Protein AF-A0A7X4BNS2-F1 (afdb_monomer)

Mean predicted aligned error: 9.57 Å

Foldseek 3Di:
DDDDDPLQDDDLVVVCVVPVVLSVCVPPPVVDDPDDDCPCCCVPVVDDDDADPVRVVVVVVVVCVVVVNDDPDPDPCVSVVVSVVSSVCPDPCVVCVVPPVVPD

Solvent-accessible surface area (backbone atoms only — not comparable to full-atom values): 6746 Å² total; per-residue (Å²): 135,83,79,86,56,78,76,78,68,74,57,57,69,60,46,34,71,78,34,47,82,83,31,40,55,50,64,76,51,65,71,55,86,88,76,80,86,56,64,64,48,35,72,78,65,68,54,72,93,82,69,54,68,71,56,51,51,53,53,51,50,54,57,32,54,80,62,71,65,71,69,97,70,79,70,59,72,61,56,61,54,49,51,52,49,48,47,50,63,73,33,70,63,69,71,46,69,78,67,65,78,78,73,124

pLDDT: mean 82.2, std 16.42, range [36.5, 98.38]

Sequence (104 aa):
MSHSTIADRIPTDLLFEIAPKTAEWCRENFQYNNIFDNAAATADLNFRYTIPFVEGVRRIVAWLDARERIHDKDEPEIYDKIIEKWRYLSTKEAFFEETDTART

Radius of gyration: 21.86 Å; Cα contacts (8 Å, |Δi|>4): 36; chains: 1; bounding box: 58×33×58 Å

Secondary structure (DSSP, 8-state):
-PPPPGGG---HHHHHHH-TTTSHHIIIIISS--PPP-HHHHHHH-----S-HHHHHHHHHHHHHTTT---TT-S-THHHHHHHHHHHHTSHHHHHTTTSTT--

Structure (mmCIF, N/CA/C/O backbone):
data_AF-A0A7X4BNS2-F1
#
_entry.id   AF-A0A7X4BNS2-F1
#
loop_
_atom_site.group_PDB
_atom_site.id
_atom_site.type_symbol
_atom_site.label_atom_id
_atom_site.label_alt_id
_atom_site.label_comp_id
_atom_site.label_asym_id
_atom_site.label_entity_id
_atom_site.label_seq_id
_atom_site.pdbx_PDB_ins_code
_atom_site.Cartn_x
_atom_site.Cartn_y
_atom_site.Cartn_z
_atom_site.occupancy
_atom_site.B_iso_or_equiv
_atom_site.auth_seq_id
_atom_site.auth_comp_id
_atom_site.auth_asym_id
_atom_site.auth_atom_id
_atom_site.pdbx_PDB_model_num
ATOM 1 N N . MET A 1 1 ? 12.639 -22.018 -6.547 1.00 36.50 1 MET A N 1
ATOM 2 C CA . MET A 1 1 ? 12.145 -20.651 -6.282 1.00 36.50 1 MET A CA 1
ATOM 3 C C . MET A 1 1 ? 13.367 -19.764 -6.136 1.00 36.50 1 MET A C 1
ATO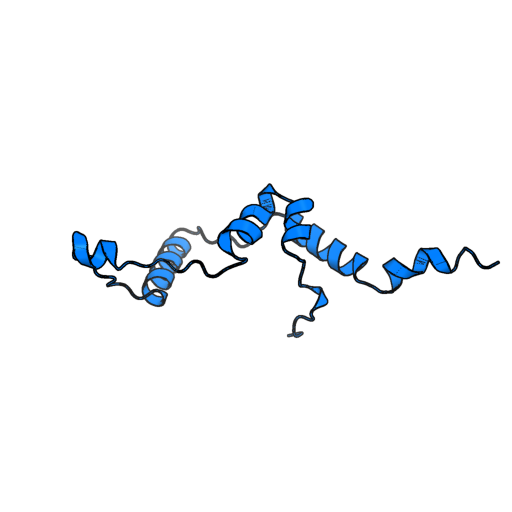M 5 O O . MET A 1 1 ? 14.084 -19.906 -5.156 1.00 36.50 1 MET A O 1
ATOM 9 N N . SER A 1 2 ? 13.693 -18.987 -7.171 1.00 43.12 2 SER A N 1
ATOM 10 C CA . SER A 1 2 ? 14.879 -18.123 -7.180 1.00 43.12 2 SER A CA 1
ATOM 11 C C . SER A 1 2 ? 14.652 -16.952 -6.224 1.00 43.12 2 SER A C 1
ATOM 13 O O . SER A 1 2 ? 13.617 -16.295 -6.305 1.00 43.12 2 SER A O 1
ATOM 15 N N . HIS A 1 3 ? 15.570 -16.726 -5.287 1.00 45.78 3 HIS A N 1
ATOM 16 C CA . HIS A 1 3 ? 15.547 -15.549 -4.424 1.00 45.78 3 HIS A CA 1
ATOM 17 C C . HIS A 1 3 ? 15.792 -14.296 -5.279 1.00 45.78 3 HIS A C 1
ATOM 19 O O . HIS A 1 3 ? 16.805 -14.210 -5.967 1.00 45.78 3 HIS A O 1
ATOM 25 N N . SER A 1 4 ? 14.839 -13.360 -5.249 1.00 45.19 4 SER A N 1
ATOM 26 C CA . SER A 1 4 ? 14.896 -12.069 -5.944 1.00 45.19 4 SER A CA 1
ATOM 27 C C . SER A 1 4 ? 16.157 -11.303 -5.527 1.00 45.19 4 SER A C 1
ATOM 29 O O . SER A 1 4 ? 16.370 -10.999 -4.350 1.00 45.19 4 SER A O 1
ATOM 31 N N . THR A 1 5 ? 17.031 -11.060 -6.499 1.00 52.38 5 THR A N 1
ATOM 32 C CA . THR A 1 5 ? 18.253 -10.267 -6.383 1.00 52.38 5 THR A CA 1
ATOM 33 C C . THR A 1 5 ? 17.906 -8.778 -6.430 1.00 52.38 5 THR A C 1
ATOM 35 O O . THR A 1 5 ? 16.908 -8.368 -7.013 1.00 52.38 5 THR A O 1
ATOM 38 N N . ILE A 1 6 ? 18.775 -7.946 -5.851 1.00 55.22 6 ILE A N 1
ATOM 39 C CA . ILE A 1 6 ? 18.705 -6.469 -5.793 1.00 55.22 6 ILE A CA 1
ATOM 40 C C . ILE A 1 6 ? 18.341 -5.803 -7.143 1.00 55.22 6 ILE A C 1
ATOM 42 O O . ILE A 1 6 ? 17.813 -4.695 -7.146 1.00 55.22 6 ILE A O 1
ATOM 46 N N . ALA A 1 7 ? 18.558 -6.496 -8.266 1.00 59.12 7 ALA A N 1
ATOM 47 C CA . ALA A 1 7 ? 18.214 -6.081 -9.621 1.00 59.12 7 ALA A CA 1
ATOM 48 C C . ALA A 1 7 ? 16.721 -5.774 -9.854 1.00 59.12 7 ALA A C 1
ATOM 50 O O . ALA A 1 7 ? 16.428 -5.025 -10.770 1.00 59.12 7 ALA A O 1
ATOM 51 N N . ASP A 1 8 ? 15.781 -6.271 -9.043 1.00 69.44 8 ASP A N 1
ATOM 52 C CA . ASP A 1 8 ? 14.348 -5.956 -9.215 1.00 69.44 8 ASP A CA 1
ATOM 53 C C . ASP A 1 8 ? 13.892 -4.694 -8.450 1.00 69.44 8 ASP A C 1
ATOM 55 O O . ASP A 1 8 ? 12.729 -4.298 -8.528 1.00 69.44 8 ASP A O 1
ATOM 59 N N . ARG A 1 9 ? 14.783 -4.045 -7.684 1.00 83.12 9 ARG A N 1
ATOM 60 C CA . ARG A 1 9 ? 14.450 -2.830 -6.922 1.00 83.12 9 ARG A CA 1
ATOM 61 C C . ARG A 1 9 ? 14.657 -1.586 -7.780 1.00 83.12 9 ARG A C 1
ATOM 63 O O . ARG A 1 9 ? 15.785 -1.135 -7.956 1.00 83.12 9 ARG A O 1
ATOM 70 N N . ILE A 1 10 ? 13.558 -1.013 -8.254 1.00 88.44 10 ILE A N 1
ATOM 71 C CA . ILE A 1 10 ? 13.543 0.258 -8.985 1.00 88.44 10 ILE A CA 1
ATOM 72 C C . ILE A 1 10 ? 13.383 1.403 -7.971 1.0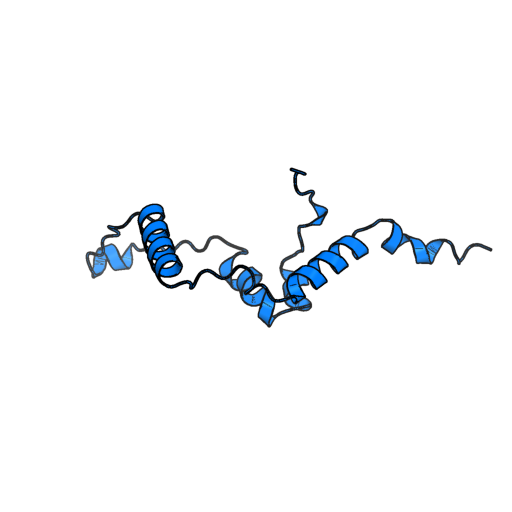0 88.44 10 ILE A C 1
ATOM 74 O O . ILE A 1 10 ? 12.453 1.348 -7.162 1.00 88.44 10 ILE A O 1
ATOM 78 N N . PRO A 1 11 ? 14.249 2.435 -7.973 1.00 90.25 11 PRO A N 1
ATOM 79 C CA . PRO A 1 11 ? 14.066 3.603 -7.114 1.00 90.25 11 PRO A CA 1
ATOM 80 C C . PRO A 1 11 ? 12.716 4.287 -7.358 1.00 90.25 11 PRO A C 1
ATOM 82 O O . PRO A 1 11 ? 12.353 4.545 -8.506 1.00 90.25 11 PRO A O 1
ATOM 85 N N . THR A 1 12 ? 11.992 4.620 -6.285 1.00 90.25 12 THR A N 1
ATOM 86 C CA . THR A 1 12 ? 10.657 5.236 -6.376 1.00 90.25 12 THR A CA 1
ATOM 87 C C . THR A 1 12 ? 10.666 6.547 -7.159 1.00 90.25 12 THR A C 1
ATOM 89 O O . THR A 1 12 ? 9.767 6.763 -7.966 1.00 90.25 12 THR A O 1
ATOM 92 N N . ASP A 1 13 ? 11.689 7.387 -6.984 1.00 91.38 13 ASP A N 1
ATOM 93 C CA . ASP A 1 13 ? 11.797 8.662 -7.706 1.00 91.38 13 ASP A CA 1
ATOM 94 C C . ASP A 1 13 ? 11.906 8.449 -9.222 1.00 91.38 13 ASP A C 1
ATOM 96 O O . ASP A 1 13 ? 11.187 9.085 -9.990 1.00 91.38 13 ASP A O 1
ATOM 100 N N . LEU A 1 14 ? 12.731 7.486 -9.648 1.00 89.94 14 LEU A N 1
ATOM 101 C CA . LEU A 1 14 ? 12.857 7.109 -11.057 1.00 89.94 14 LEU A CA 1
ATOM 102 C C . LEU A 1 14 ? 11.541 6.537 -11.593 1.00 89.94 14 LEU A C 1
ATOM 104 O O . LEU A 1 14 ? 11.101 6.899 -12.681 1.00 89.94 14 LEU A O 1
ATOM 108 N N . LEU A 1 15 ? 10.897 5.653 -10.825 1.00 89.81 15 LEU A N 1
ATOM 109 C CA . LEU A 1 15 ? 9.616 5.063 -11.203 1.00 89.81 15 LEU A CA 1
ATOM 110 C C . LEU A 1 15 ? 8.527 6.142 -11.371 1.00 89.81 15 LEU A C 1
ATOM 112 O O . LEU A 1 15 ? 7.706 6.061 -12.286 1.00 89.81 15 LEU A O 1
ATOM 116 N N . PHE A 1 16 ? 8.542 7.170 -10.521 1.00 91.62 16 PHE A N 1
ATOM 117 C CA . PHE A 1 16 ? 7.609 8.290 -10.584 1.00 91.62 16 PHE A CA 1
ATOM 118 C C . PHE A 1 16 ? 7.895 9.241 -11.754 1.00 91.62 16 PHE A C 1
ATOM 120 O O . PHE A 1 16 ? 6.956 9.777 -12.337 1.00 91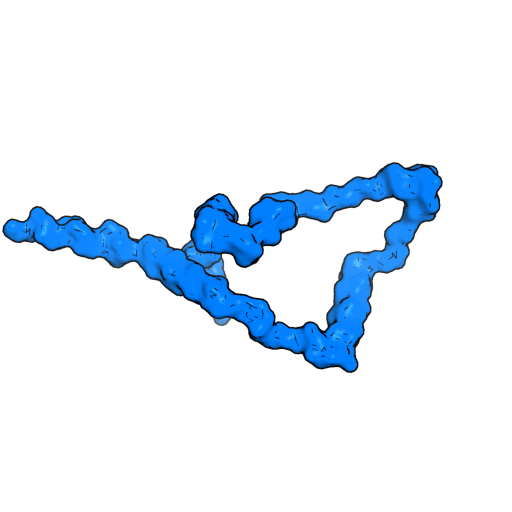.62 16 PHE A O 1
ATOM 127 N N . GLU A 1 17 ? 9.159 9.417 -12.142 1.00 92.19 17 GLU A N 1
ATOM 128 C CA . GLU A 1 17 ? 9.528 10.194 -13.330 1.00 92.19 17 GLU A CA 1
ATOM 129 C C . GLU A 1 17 ? 8.993 9.552 -14.620 1.00 92.19 17 GLU A C 1
ATOM 131 O O . GLU A 1 17 ? 8.409 10.235 -15.462 1.00 92.19 17 GLU A O 1
ATOM 136 N N . ILE A 1 18 ? 9.132 8.229 -14.761 1.00 89.81 18 ILE A N 1
ATOM 137 C CA . ILE A 1 18 ? 8.760 7.517 -15.996 1.00 89.81 18 ILE A CA 1
ATOM 138 C C . ILE A 1 18 ? 7.266 7.182 -16.090 1.00 89.81 18 ILE A C 1
ATOM 140 O O . ILE A 1 18 ? 6.734 7.037 -17.191 1.00 89.81 18 ILE A O 1
ATOM 144 N N . ALA A 1 19 ? 6.582 7.018 -14.954 1.00 89.19 19 ALA A N 1
ATOM 145 C CA . ALA A 1 19 ? 5.194 6.562 -14.913 1.00 89.19 19 ALA A CA 1
ATOM 146 C C . ALA A 1 19 ? 4.406 7.204 -13.754 1.00 89.19 19 ALA A C 1
ATOM 148 O O . ALA A 1 19 ? 3.876 6.487 -12.903 1.00 89.19 19 ALA A O 1
ATOM 149 N N . PRO A 1 20 ? 4.255 8.542 -13.715 1.00 90.00 20 PRO A N 1
ATOM 150 C CA . PRO A 1 20 ? 3.782 9.269 -12.532 1.00 90.00 20 PRO A CA 1
ATOM 151 C C . PRO A 1 20 ? 2.395 8.836 -12.057 1.00 90.00 20 PRO A C 1
ATOM 153 O O . PRO A 1 20 ? 2.163 8.717 -10.856 1.00 90.00 20 PRO A O 1
ATOM 156 N N . LYS A 1 21 ? 1.462 8.561 -12.981 1.00 89.12 21 LYS A N 1
ATOM 157 C CA . LYS A 1 21 ? 0.111 8.137 -12.592 1.00 89.12 21 LYS A CA 1
ATOM 158 C C . LYS A 1 21 ? 0.073 6.696 -12.090 1.00 89.12 21 LYS A C 1
ATOM 160 O O . LYS A 1 21 ? -0.633 6.397 -11.135 1.00 89.12 21 LYS A O 1
ATOM 165 N N . THR A 1 22 ? 0.828 5.816 -12.734 1.00 86.50 22 THR A N 1
ATOM 166 C CA . THR A 1 22 ? 0.892 4.397 -12.381 1.00 86.50 22 THR A CA 1
ATOM 167 C C . THR A 1 22 ? 1.638 4.193 -11.058 1.00 86.50 22 THR A C 1
ATOM 169 O O . THR A 1 22 ? 1.214 3.412 -10.216 1.00 86.50 22 THR A O 1
ATOM 172 N N . ALA A 1 23 ? 2.718 4.945 -10.845 1.00 88.38 23 ALA A N 1
ATOM 173 C CA . ALA A 1 23 ? 3.597 4.856 -9.683 1.00 88.38 23 ALA A CA 1
ATOM 174 C C . ALA A 1 23 ? 3.167 5.732 -8.496 1.00 88.38 23 ALA A C 1
ATOM 176 O O . ALA A 1 23 ? 3.858 5.761 -7.477 1.00 88.38 23 ALA A O 1
ATOM 177 N N . GLU A 1 24 ? 2.049 6.456 -8.612 1.00 90.19 24 GLU A N 1
ATOM 178 C CA . GLU A 1 24 ? 1.576 7.424 -7.615 1.00 90.19 24 GLU A CA 1
ATOM 179 C C . GLU A 1 24 ? 1.577 6.829 -6.203 1.00 90.19 24 GLU A C 1
ATOM 181 O O . GLU A 1 24 ? 2.103 7.423 -5.267 1.00 90.19 24 GLU A O 1
ATOM 186 N N . TRP A 1 25 ? 1.073 5.606 -6.044 1.00 88.12 25 TRP A N 1
ATOM 187 C CA . TRP A 1 25 ? 0.998 4.971 -4.729 1.00 88.12 25 TRP A CA 1
ATOM 188 C C . TRP A 1 25 ? 2.358 4.553 -4.172 1.00 88.12 25 TRP A C 1
ATOM 190 O O . TRP A 1 25 ? 2.549 4.604 -2.957 1.00 88.12 25 TRP A O 1
ATOM 200 N N . CYS A 1 26 ? 3.321 4.200 -5.027 1.00 88.56 26 CYS A N 1
ATOM 201 C CA . CYS A 1 26 ? 4.685 3.923 -4.583 1.00 88.56 26 CYS A CA 1
ATOM 202 C C . CYS A 1 26 ? 5.296 5.149 -3.899 1.00 88.56 26 CYS A C 1
ATOM 204 O O . CYS A 1 26 ? 5.933 4.998 -2.858 1.00 88.56 26 CYS A O 1
ATOM 206 N N . ARG A 1 27 ? 5.042 6.349 -4.439 1.00 88.75 27 ARG A N 1
ATOM 207 C CA . ARG A 1 27 ? 5.528 7.614 -3.877 1.00 88.75 27 ARG A CA 1
ATOM 208 C C . ARG A 1 27 ? 4.719 8.073 -2.665 1.00 88.75 27 ARG A C 1
ATOM 210 O O . ARG A 1 27 ? 5.294 8.393 -1.632 1.00 88.75 27 ARG A O 1
ATOM 217 N N . GLU A 1 28 ? 3.393 8.089 -2.780 1.00 88.31 28 GLU A N 1
ATOM 218 C CA . GLU A 1 28 ? 2.525 8.697 -1.763 1.00 88.31 28 GLU A CA 1
ATOM 219 C C . GLU A 1 28 ? 2.239 7.780 -0.567 1.00 88.31 28 GLU A C 1
ATOM 221 O O . GLU A 1 28 ? 1.955 8.270 0.520 1.00 88.31 28 GLU A O 1
ATOM 226 N N . ASN A 1 29 ? 2.263 6.455 -0.752 1.00 86.56 29 ASN A N 1
ATOM 227 C CA . ASN A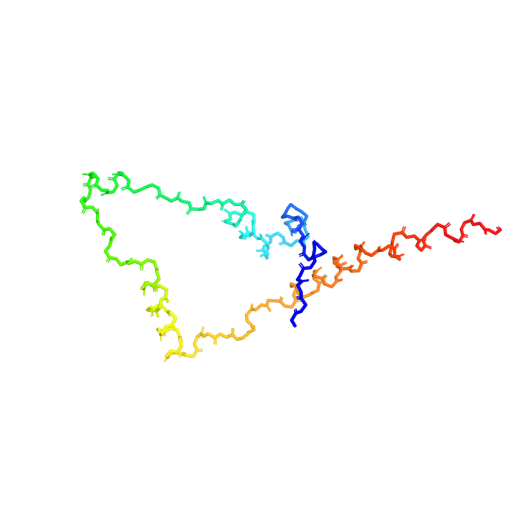 1 29 ? 1.753 5.515 0.253 1.00 86.56 29 ASN A CA 1
ATOM 228 C C . ASN A 1 29 ? 2.741 4.424 0.669 1.00 86.56 29 ASN A C 1
ATOM 230 O O . ASN A 1 29 ? 2.698 3.987 1.814 1.00 86.56 29 ASN A O 1
ATOM 234 N N . PHE A 1 30 ? 3.595 3.939 -0.233 1.00 85.75 30 PHE A N 1
ATOM 235 C CA . PHE A 1 30 ? 4.423 2.757 0.055 1.00 85.75 30 PHE A CA 1
ATOM 236 C C . PHE A 1 30 ? 5.876 3.077 0.409 1.00 85.75 30 PHE A C 1
ATOM 238 O O . PHE A 1 30 ? 6.572 2.216 0.943 1.00 85.75 30 PHE A O 1
ATOM 245 N N . GLN A 1 31 ? 6.336 4.303 0.153 1.00 82.00 31 GLN A N 1
ATOM 246 C CA . GLN A 1 31 ? 7.690 4.741 0.502 1.00 82.00 31 GLN A CA 1
ATOM 247 C C . GLN A 1 31 ? 7.907 4.868 2.020 1.00 82.00 31 GLN A C 1
ATOM 249 O O . GLN A 1 31 ? 9.041 4.768 2.491 1.00 82.00 31 GLN A O 1
ATOM 254 N N . TYR A 1 32 ? 6.833 5.060 2.790 1.00 84.75 32 TYR A N 1
ATOM 255 C CA . TYR A 1 32 ? 6.877 5.253 4.236 1.00 84.75 32 TYR A CA 1
ATOM 256 C C . TYR A 1 32 ? 5.786 4.455 4.950 1.00 84.75 32 TYR A C 1
ATOM 258 O O . TYR A 1 32 ? 4.869 3.908 4.343 1.00 84.75 32 TYR A O 1
ATOM 266 N N . ASN A 1 33 ? 5.885 4.400 6.277 1.00 83.62 33 ASN A N 1
ATOM 267 C CA . ASN A 1 33 ? 4.888 3.732 7.099 1.00 83.62 33 ASN A CA 1
ATOM 268 C C . ASN A 1 33 ? 3.639 4.612 7.240 1.00 83.62 33 ASN A C 1
ATOM 270 O O . ASN A 1 33 ? 3.673 5.638 7.916 1.00 83.62 33 ASN A O 1
ATOM 274 N N . ASN A 1 34 ? 2.522 4.159 6.677 1.00 83.31 34 ASN A N 1
ATOM 275 C CA . ASN A 1 34 ? 1.204 4.773 6.852 1.00 83.31 34 ASN A CA 1
ATOM 276 C C . ASN A 1 34 ? 0.580 4.405 8.212 1.00 83.31 34 ASN A C 1
ATOM 278 O O . ASN A 1 34 ? -0.400 3.661 8.287 1.00 83.31 34 ASN A O 1
ATOM 282 N N . ILE A 1 35 ? 1.176 4.887 9.306 1.00 88.88 35 ILE A N 1
ATOM 283 C CA . ILE A 1 35 ? 0.662 4.684 10.668 1.00 88.88 35 ILE A CA 1
ATOM 284 C C . ILE A 1 35 ? -0.202 5.881 11.060 1.00 88.88 35 ILE A C 1
ATOM 286 O O . ILE A 1 35 ? 0.264 7.018 11.063 1.00 88.88 35 ILE A O 1
ATOM 290 N N . PHE A 1 36 ? -1.449 5.609 11.439 1.00 88.94 36 PHE A N 1
ATOM 291 C CA . PHE A 1 36 ? -2.393 6.619 11.908 1.00 88.94 36 PHE A CA 1
ATOM 292 C C . PHE A 1 36 ? -2.528 6.555 13.429 1.00 88.94 36 PHE A C 1
ATOM 294 O O . PHE A 1 36 ? -2.873 5.508 13.984 1.00 88.94 36 PHE A O 1
ATOM 301 N N . ASP A 1 37 ? -2.274 7.681 14.094 1.00 93.06 37 ASP A N 1
ATOM 302 C CA . ASP A 1 37 ? -2.553 7.839 15.518 1.00 93.06 37 ASP A CA 1
ATOM 303 C C . ASP A 1 37 ? -4.052 8.086 15.735 1.00 93.06 37 ASP A C 1
ATOM 305 O O . ASP A 1 37 ? -4.641 9.009 15.175 1.00 93.06 37 ASP A O 1
ATOM 309 N N . ASN A 1 38 ? -4.668 7.248 16.568 1.00 94.75 38 ASN A N 1
ATOM 310 C CA . ASN A 1 38 ? -6.090 7.309 16.899 1.00 94.75 38 ASN A CA 1
ATOM 311 C C . ASN A 1 38 ? -6.349 7.886 18.300 1.00 94.75 38 ASN A C 1
ATOM 313 O O . ASN A 1 38 ? -7.456 7.729 18.826 1.00 94.75 38 ASN A O 1
ATOM 317 N N . ALA A 1 39 ? -5.363 8.533 18.929 1.00 96.62 39 ALA A N 1
ATOM 318 C CA . ALA A 1 39 ? -5.497 9.102 20.267 1.00 96.62 39 ALA A CA 1
ATOM 319 C C . ALA A 1 39 ? -6.677 10.084 20.373 1.00 96.62 39 ALA A C 1
ATOM 321 O O . ALA A 1 39 ? -7.499 9.943 21.278 1.00 96.62 39 ALA A O 1
ATOM 322 N N . ALA A 1 40 ? -6.829 11.004 19.413 1.00 97.31 40 ALA A N 1
ATOM 323 C CA . ALA A 1 40 ? -7.942 11.959 19.399 1.00 97.31 40 ALA A CA 1
ATOM 324 C C . ALA A 1 40 ? -9.306 11.260 19.265 1.00 97.31 40 ALA A C 1
ATOM 326 O O . ALA A 1 40 ? -10.216 11.512 20.045 1.00 97.31 40 ALA A O 1
ATOM 327 N N . ALA A 1 41 ? -9.440 10.298 18.345 1.00 97.25 41 ALA A N 1
ATOM 328 C CA . ALA A 1 41 ? -10.678 9.528 18.194 1.00 97.25 41 ALA A CA 1
ATOM 329 C C . ALA A 1 41 ? -11.015 8.718 19.459 1.00 97.25 41 ALA A C 1
ATOM 331 O O . ALA A 1 41 ? -12.180 8.566 19.829 1.00 97.25 41 ALA A O 1
ATOM 332 N N . THR A 1 42 ? -9.995 8.203 20.144 1.00 96.62 42 THR A N 1
ATOM 333 C CA . THR A 1 42 ? -10.170 7.486 21.410 1.00 96.62 42 THR A CA 1
ATOM 334 C C . THR A 1 42 ? -10.667 8.432 22.505 1.00 96.62 42 THR A C 1
ATOM 336 O O . THR A 1 42 ? -11.620 8.092 23.204 1.00 96.62 42 THR A O 1
ATOM 339 N N . ALA A 1 43 ? -10.062 9.617 22.631 1.00 97.50 43 ALA A N 1
ATOM 340 C CA . ALA A 1 43 ? -10.399 10.607 23.652 1.00 97.50 43 ALA A CA 1
ATOM 341 C C . ALA A 1 43 ? -11.773 11.257 23.426 1.00 97.50 43 ALA A C 1
ATOM 343 O O . ALA A 1 43 ? -12.583 11.323 24.349 1.00 97.50 43 ALA A O 1
ATOM 344 N N . ASP A 1 44 ? -12.047 11.684 22.195 1.00 98.38 44 ASP A N 1
ATOM 345 C CA . ASP A 1 44 ? -13.187 12.549 21.887 1.00 98.38 44 ASP A CA 1
ATOM 346 C C . ASP A 1 44 ? -14.436 11.752 21.503 1.00 98.38 44 ASP A C 1
ATOM 348 O O . ASP A 1 44 ? -15.562 12.200 21.718 1.00 98.38 44 ASP A O 1
ATOM 352 N N . LEU A 1 45 ? -14.251 10.558 20.927 1.00 97.75 45 LEU A N 1
ATOM 353 C CA . LEU A 1 45 ? -15.339 9.754 20.360 1.00 97.75 45 LEU A CA 1
ATOM 354 C C . LEU A 1 45 ? -15.517 8.403 21.059 1.00 97.75 45 LEU A C 1
ATOM 356 O O . LEU A 1 45 ? -16.396 7.634 20.669 1.00 97.75 45 LEU A O 1
ATOM 360 N N . ASN A 1 46 ? -14.690 8.086 22.066 1.00 96.31 46 ASN A N 1
ATOM 361 C CA . ASN A 1 46 ? -14.627 6.754 22.681 1.00 96.31 46 ASN A CA 1
ATOM 362 C C . ASN A 1 46 ? -14.450 5.645 21.621 1.00 96.31 46 ASN A C 1
ATOM 364 O O . ASN A 1 46 ? -15.032 4.556 21.713 1.00 96.31 46 ASN A O 1
ATOM 368 N N . PHE A 1 47 ? -13.687 5.947 20.565 1.00 96.94 47 PHE A N 1
ATOM 369 C CA . PHE A 1 47 ? -13.429 5.008 19.484 1.00 96.94 47 PHE A CA 1
ATOM 370 C C . PHE A 1 47 ? -12.667 3.786 20.006 1.00 96.94 47 PHE A C 1
ATOM 372 O O . PHE A 1 47 ? -11.710 3.905 20.769 1.00 96.94 47 PHE A O 1
ATOM 379 N N . ARG A 1 48 ? -13.075 2.592 19.558 1.00 95.69 48 ARG A N 1
ATOM 380 C CA . ARG A 1 48 ? -12.378 1.335 19.849 1.00 95.69 48 ARG A CA 1
ATOM 381 C C . ARG A 1 48 ? -12.175 0.535 18.573 1.00 95.69 48 ARG A C 1
ATOM 383 O O . ARG A 1 48 ? -13.141 0.176 17.902 1.00 95.69 48 ARG A O 1
ATOM 390 N N . TYR A 1 49 ? -10.922 0.191 18.287 1.00 93.19 49 TYR A N 1
ATOM 391 C CA . TYR A 1 49 ? -10.582 -0.753 17.229 1.00 93.19 49 TYR A CA 1
ATOM 392 C C . TYR A 1 49 ? -10.878 -2.181 17.703 1.00 93.19 49 TYR A C 1
ATOM 394 O O . TYR A 1 49 ? -10.195 -2.712 18.575 1.00 93.19 49 TYR A O 1
ATOM 402 N N . THR A 1 50 ? -11.939 -2.788 17.174 1.00 96.19 50 THR A N 1
ATOM 403 C CA . THR A 1 50 ? -12.463 -4.080 17.660 1.00 96.19 50 THR A CA 1
ATOM 404 C C . THR A 1 50 ? -12.185 -5.253 16.730 1.00 96.19 50 THR A C 1
ATOM 406 O O . THR A 1 50 ? -12.307 -6.402 17.149 1.00 96.19 50 THR A O 1
ATOM 409 N N . ILE A 1 51 ? -11.815 -4.987 15.478 1.00 96.81 51 ILE A N 1
ATOM 410 C CA . ILE A 1 51 ? -11.559 -6.015 14.469 1.00 96.81 51 ILE A CA 1
ATOM 411 C C . ILE A 1 51 ? -10.064 -6.034 14.168 1.00 96.81 51 ILE A C 1
ATOM 413 O O . ILE A 1 51 ? -9.595 -5.095 13.538 1.00 96.81 51 ILE A O 1
ATOM 417 N N . PRO A 1 52 ? -9.311 -7.073 14.568 1.00 95.75 52 PRO A N 1
ATOM 418 C CA . PRO A 1 52 ? -7.894 -7.187 14.238 1.00 95.75 52 PRO A CA 1
ATOM 419 C C . PRO A 1 52 ? -7.646 -7.089 12.730 1.00 95.75 52 PRO A C 1
ATOM 421 O O . PRO A 1 52 ? -8.447 -7.584 11.939 1.00 95.75 52 PRO A O 1
ATOM 424 N N . PHE A 1 53 ? -6.501 -6.539 12.322 1.00 93.12 53 PHE A N 1
ATOM 425 C CA . PHE A 1 53 ? -6.176 -6.364 10.902 1.00 93.12 53 PHE A CA 1
ATOM 426 C C . PHE A 1 53 ? -6.336 -7.660 10.090 1.00 93.12 53 PHE A C 1
ATOM 428 O O . PHE A 1 53 ? -7.042 -7.677 9.086 1.00 93.12 53 PHE A O 1
ATOM 435 N N . VAL A 1 54 ? -5.769 -8.771 10.574 1.00 97.38 54 VAL A N 1
ATOM 436 C CA . VAL A 1 54 ? -5.861 -10.088 9.916 1.00 97.38 54 VAL A CA 1
ATOM 437 C C . VAL A 1 54 ? -7.315 -10.549 9.762 1.00 97.38 54 VAL A C 1
ATOM 439 O O . VAL A 1 54 ? -7.679 -11.128 8.741 1.00 97.38 54 VAL A O 1
ATOM 442 N N . GLU A 1 55 ? -8.161 -10.277 10.758 1.00 98.31 55 GLU A N 1
ATOM 443 C CA . GLU A 1 55 ? -9.594 -10.572 10.686 1.00 98.31 55 GLU A CA 1
ATOM 444 C C . GLU A 1 55 ? -10.280 -9.724 9.611 1.00 98.31 55 GLU A C 1
ATOM 446 O O . GLU A 1 55 ? -11.022 -10.260 8.788 1.00 98.31 55 GLU A O 1
ATOM 451 N N . GLY A 1 56 ? -9.998 -8.420 9.581 1.00 97.62 56 GLY A N 1
ATOM 452 C CA . GLY A 1 56 ? -10.518 -7.507 8.565 1.00 97.62 56 GLY A CA 1
ATOM 453 C C . GLY A 1 56 ? -10.130 -7.932 7.146 1.00 97.62 56 GLY A C 1
ATOM 454 O O . GLY A 1 56 ? -10.998 -8.034 6.279 1.00 97.62 56 GLY A O 1
ATOM 455 N N . VAL A 1 57 ? -8.851 -8.266 6.933 1.00 97.56 57 VAL A N 1
ATOM 456 C CA . VAL A 1 57 ? -8.333 -8.752 5.643 1.00 97.56 57 VAL A CA 1
ATOM 457 C C . VAL A 1 57 ? -9.035 -10.042 5.218 1.00 97.56 57 VAL A C 1
ATOM 459 O O . VAL A 1 57 ? -9.487 -10.157 4.082 1.00 97.56 57 VAL A O 1
ATOM 462 N N . ARG A 1 58 ? -9.209 -11.008 6.127 1.00 98.25 58 ARG A N 1
ATOM 463 C CA . ARG A 1 58 ? -9.895 -12.264 5.789 1.00 98.25 58 ARG A CA 1
ATOM 464 C C . ARG A 1 58 ? -11.338 -12.031 5.349 1.00 98.25 58 ARG A C 1
ATOM 466 O O . ARG A 1 58 ? -11.790 -12.655 4.394 1.00 98.25 58 ARG A O 1
ATOM 473 N N . ARG A 1 59 ? -12.056 -11.126 6.025 1.00 98.06 59 ARG A N 1
ATOM 474 C CA . ARG A 1 59 ? -13.445 -10.785 5.678 1.00 98.06 59 ARG A CA 1
ATOM 475 C C . ARG A 1 59 ? -13.549 -10.146 4.301 1.00 98.06 59 ARG A C 1
ATOM 477 O O . ARG A 1 59 ? -14.443 -10.520 3.547 1.00 98.06 59 ARG A O 1
ATOM 484 N N . ILE A 1 60 ? -12.658 -9.208 3.969 1.00 97.56 60 ILE A N 1
ATOM 485 C CA . ILE A 1 60 ? -12.709 -8.551 2.659 1.00 97.56 60 ILE A CA 1
ATOM 486 C C . ILE A 1 60 ? -12.309 -9.508 1.535 1.00 97.56 60 ILE A C 1
ATOM 488 O O . ILE A 1 60 ? -12.991 -9.538 0.517 1.00 97.56 60 ILE A O 1
ATOM 492 N N . VAL A 1 61 ? -11.295 -10.356 1.743 1.00 96.88 61 VAL A N 1
ATOM 493 C CA . VAL A 1 61 ? -10.905 -11.387 0.767 1.00 96.88 61 VAL A CA 1
ATOM 494 C C . VAL A 1 61 ? -12.065 -12.343 0.510 1.00 96.88 61 VAL A C 1
ATOM 496 O O . VAL A 1 61 ? -12.457 -12.511 -0.637 1.00 96.88 61 VAL A O 1
ATOM 499 N N . ALA A 1 62 ? -12.683 -12.891 1.561 1.00 97.69 62 ALA A N 1
ATOM 500 C CA . ALA A 1 62 ? -13.839 -13.776 1.410 1.00 97.69 62 ALA A CA 1
ATOM 501 C C . ALA A 1 62 ? -15.016 -13.086 0.695 1.00 97.69 62 ALA A C 1
ATOM 503 O O . ALA A 1 62 ? -15.716 -13.704 -0.103 1.00 97.69 62 ALA A O 1
ATOM 504 N N . TRP A 1 63 ? -15.242 -11.795 0.964 1.00 97.81 63 TRP A N 1
ATOM 505 C CA . TRP A 1 63 ? -16.295 -11.025 0.304 1.00 97.81 63 TRP A CA 1
ATOM 506 C C . TRP A 1 63 ? -16.032 -10.818 -1.194 1.00 97.81 63 TRP A C 1
ATOM 508 O O . TRP A 1 63 ? -16.986 -10.893 -1.977 1.00 97.81 63 TRP A O 1
ATOM 518 N N . LEU A 1 64 ? -14.777 -10.542 -1.569 1.00 96.56 64 LEU A N 1
ATOM 519 C CA . LEU A 1 64 ? -14.340 -10.343 -2.954 1.00 96.56 64 LEU A CA 1
ATOM 520 C C . LEU A 1 64 ? -14.367 -11.655 -3.740 1.00 96.56 64 LEU A C 1
ATOM 522 O O . LEU A 1 64 ? -14.891 -11.682 -4.850 1.00 96.56 64 LEU A O 1
ATOM 526 N N . ASP A 1 65 ? -13.855 -12.728 -3.140 1.00 95.94 65 ASP A N 1
ATOM 527 C CA . ASP A 1 65 ? -13.800 -14.067 -3.727 1.00 95.94 65 ASP A CA 1
ATOM 528 C C . ASP A 1 65 ? -15.203 -14.602 -4.034 1.00 95.94 65 ASP A C 1
ATOM 530 O O . ASP A 1 65 ? -15.513 -14.945 -5.171 1.00 95.94 65 ASP A O 1
ATOM 534 N N . ALA A 1 66 ? -16.124 -14.503 -3.068 1.00 97.69 66 ALA A N 1
ATOM 535 C CA . ALA A 1 66 ? -17.527 -14.891 -3.242 1.00 97.69 66 ALA A CA 1
ATOM 536 C C . ALA A 1 66 ? -18.284 -14.088 -4.322 1.00 97.69 66 ALA A C 1
ATOM 538 O O . ALA A 1 66 ? -19.454 -14.363 -4.586 1.00 97.69 66 ALA A O 1
ATOM 539 N N . ARG 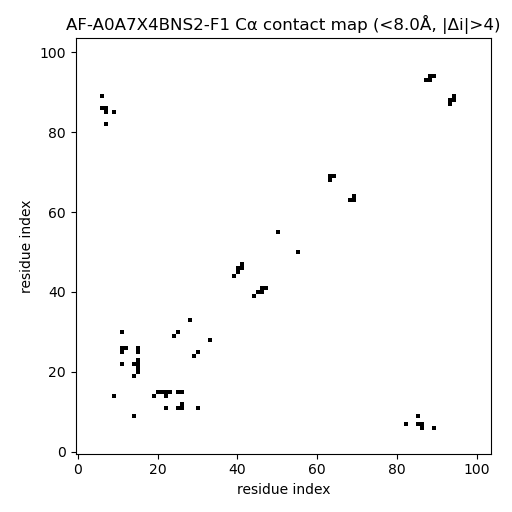A 1 67 ? -17.665 -13.049 -4.890 1.00 97.12 67 ARG A N 1
ATOM 540 C CA . ARG A 1 67 ? -18.224 -12.200 -5.951 1.00 97.12 67 ARG A CA 1
ATOM 541 C C . ARG A 1 67 ? -17.370 -12.203 -7.212 1.00 97.12 67 ARG A C 1
ATOM 543 O O . ARG A 1 67 ? -17.602 -11.355 -8.068 1.00 97.12 67 ARG A O 1
ATOM 550 N N . GLU A 1 68 ? -16.387 -13.098 -7.298 1.00 94.19 68 GLU A N 1
ATOM 551 C CA . GLU A 1 68 ? -15.475 -13.208 -8.440 1.00 94.19 68 GLU A CA 1
ATOM 552 C C . GLU A 1 68 ? -14.782 -11.869 -8.758 1.00 94.19 68 GLU A C 1
ATOM 554 O O . GLU A 1 68 ? -14.552 -11.525 -9.913 1.00 94.19 68 GLU A O 1
ATOM 559 N N . ARG A 1 69 ? -14.476 -11.076 -7.718 1.00 91.38 69 ARG A N 1
ATOM 560 C CA . ARG A 1 69 ? -13.855 -9.740 -7.838 1.00 91.38 69 ARG A CA 1
ATOM 561 C C . ARG A 1 69 ? -12.352 -9.731 -7.584 1.00 91.38 69 ARG A C 1
ATOM 563 O O . ARG A 1 69 ? -11.759 -8.662 -7.467 1.00 91.38 69 ARG A O 1
ATOM 570 N N . ILE A 1 70 ? -11.755 -10.905 -7.425 1.00 89.38 70 ILE A N 1
ATOM 571 C CA . ILE A 1 70 ? -10.307 -11.069 -7.378 1.00 89.38 70 ILE A CA 1
ATOM 572 C C . ILE A 1 70 ? -9.895 -11.475 -8.791 1.00 89.38 70 ILE A C 1
ATOM 574 O O . ILE A 1 70 ? -10.221 -12.57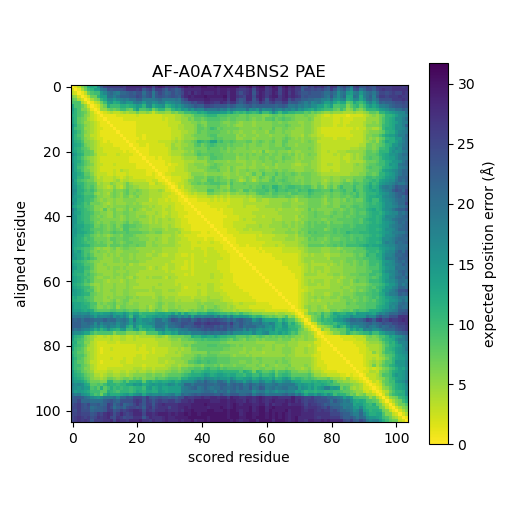3 -9.235 1.00 89.38 70 ILE A O 1
ATOM 578 N N . HIS A 1 71 ? -9.247 -10.567 -9.516 1.00 78.88 71 HIS A N 1
ATOM 579 C CA . HIS A 1 71 ? -8.807 -10.801 -10.888 1.00 78.88 71 HIS A CA 1
ATOM 580 C C . HIS A 1 7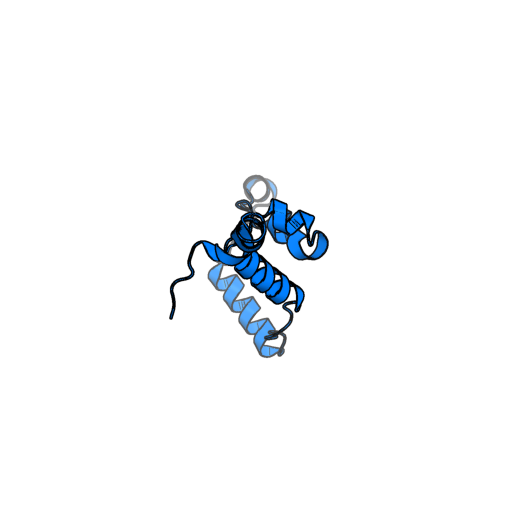1 ? -7.288 -10.964 -10.932 1.00 78.88 71 HIS A C 1
ATOM 582 O O . HIS A 1 71 ? -6.558 -10.197 -10.311 1.00 78.88 71 HIS A O 1
ATOM 588 N N . ASP A 1 72 ? -6.818 -11.941 -11.707 1.00 68.50 72 ASP A N 1
ATOM 589 C CA . ASP A 1 72 ? -5.388 -12.240 -11.884 1.00 68.50 72 ASP A CA 1
ATOM 590 C C . ASP A 1 72 ? -4.624 -11.130 -12.634 1.00 68.50 72 ASP A C 1
ATOM 592 O O . ASP A 1 72 ? -3.397 -11.114 -12.637 1.00 68.50 72 ASP A O 1
ATOM 596 N N . LYS A 1 73 ? -5.330 -10.228 -13.332 1.00 56.19 73 LYS A N 1
ATOM 597 C CA . LYS A 1 73 ? -4.738 -9.320 -14.330 1.00 56.19 73 LYS A CA 1
ATOM 598 C C . LYS A 1 73 ? -5.359 -7.924 -14.369 1.00 56.19 73 LYS A C 1
ATOM 600 O O . LYS A 1 73 ? -5.645 -7.395 -15.439 1.00 56.19 73 LYS A O 1
ATOM 605 N N . ASP A 1 74 ? -5.496 -7.299 -13.208 1.00 55.81 74 ASP A N 1
ATOM 606 C CA . ASP A 1 74 ? -5.634 -5.837 -13.166 1.00 55.81 74 ASP A CA 1
ATOM 607 C C . ASP A 1 74 ? -4.266 -5.129 -13.221 1.00 55.81 74 ASP A C 1
ATOM 609 O O . ASP A 1 74 ? -4.209 -3.900 -13.263 1.00 55.81 74 ASP A O 1
ATOM 613 N N . GLU A 1 75 ? -3.151 -5.876 -13.239 1.00 59.88 75 GLU A N 1
ATOM 614 C CA . GLU A 1 75 ? -1.821 -5.298 -13.418 1.00 59.88 75 GLU A CA 1
ATOM 615 C C . GLU A 1 75 ? -1.672 -4.761 -14.849 1.00 59.88 75 GLU A C 1
ATOM 617 O O . GLU A 1 75 ? -1.719 -5.529 -15.816 1.00 59.88 75 GLU A O 1
ATOM 622 N N . PRO A 1 76 ? -1.502 -3.442 -15.030 1.00 62.81 76 PRO A N 1
ATOM 623 C CA . PRO A 1 76 ? -1.267 -2.896 -16.348 1.00 62.81 76 PRO A CA 1
ATOM 624 C C . PRO A 1 76 ? 0.038 -3.477 -16.900 1.00 62.81 76 PRO A C 1
ATOM 626 O O . PRO A 1 76 ? 1.067 -3.449 -16.226 1.00 62.81 76 PRO A O 1
ATOM 629 N N . GLU A 1 77 ? 0.019 -3.913 -18.167 1.00 75.38 77 GLU A N 1
ATOM 630 C CA . GLU A 1 77 ? 1.187 -4.410 -18.928 1.00 75.38 77 GLU A CA 1
ATOM 631 C C . GLU A 1 77 ? 2.430 -3.503 -18.829 1.00 75.38 77 GLU A C 1
ATOM 633 O O . GLU A 1 77 ? 3.541 -3.880 -19.195 1.00 75.38 77 GLU A O 1
ATOM 638 N N . ILE A 1 78 ? 2.233 -2.258 -18.398 1.00 78.75 78 ILE A N 1
ATOM 639 C CA . ILE A 1 78 ? 3.280 -1.282 -18.148 1.00 78.75 78 ILE A CA 1
ATOM 640 C C . ILE A 1 78 ? 4.263 -1.721 -17.055 1.00 78.75 78 ILE A C 1
ATOM 642 O O . ILE A 1 78 ? 5.442 -1.413 -17.192 1.00 78.75 78 ILE A O 1
ATOM 646 N N . TYR A 1 79 ? 3.837 -2.443 -16.010 1.00 80.50 79 TYR A N 1
ATOM 647 C CA . TYR A 1 79 ? 4.753 -2.874 -14.949 1.00 80.50 79 TYR A CA 1
ATOM 648 C C . TYR A 1 79 ? 5.764 -3.890 -15.473 1.00 80.50 79 TYR A C 1
ATOM 650 O O . TYR A 1 79 ? 6.964 -3.698 -15.283 1.00 80.50 79 TYR A O 1
ATOM 658 N N . ASP A 1 80 ? 5.301 -4.889 -16.225 1.00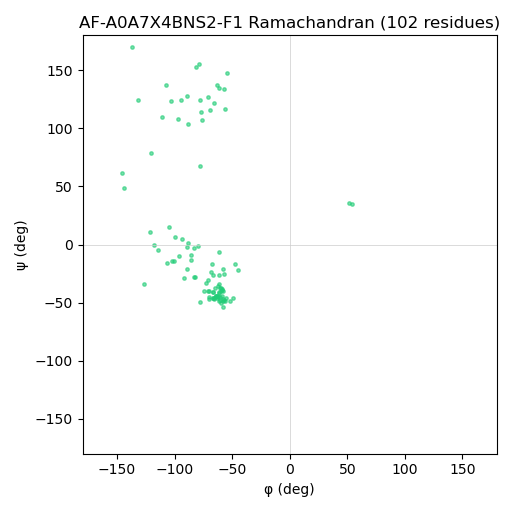 85.00 80 ASP A N 1
ATOM 659 C CA . ASP A 1 80 ? 6.174 -5.861 -16.884 1.00 85.00 80 ASP A CA 1
ATOM 660 C C . ASP A 1 80 ? 7.160 -5.175 -17.835 1.00 85.00 80 ASP A C 1
ATOM 662 O O . ASP A 1 80 ? 8.359 -5.447 -17.785 1.00 85.00 80 ASP A O 1
ATOM 666 N N . LYS A 1 81 ? 6.686 -4.215 -18.645 1.00 87.06 81 LYS A N 1
ATOM 667 C CA . LYS A 1 81 ? 7.537 -3.437 -19.565 1.00 87.06 81 LYS A CA 1
ATOM 668 C C . LYS A 1 81 ? 8.601 -2.624 -18.820 1.00 87.06 81 LYS A C 1
ATOM 670 O O . LYS A 1 81 ? 9.749 -2.559 -19.262 1.00 87.06 81 LYS A O 1
ATOM 675 N N . ILE A 1 82 ? 8.239 -2.005 -17.695 1.00 87.50 82 ILE A N 1
ATOM 676 C CA . ILE A 1 82 ? 9.172 -1.250 -16.848 1.00 87.50 82 ILE A CA 1
ATOM 677 C C . ILE A 1 82 ? 10.215 -2.191 -16.233 1.00 87.50 82 ILE A C 1
ATOM 679 O O . ILE A 1 82 ? 11.407 -1.893 -16.297 1.00 87.50 82 ILE A O 1
ATOM 683 N N . ILE A 1 83 ? 9.792 -3.334 -15.686 1.00 87.25 83 ILE A N 1
ATOM 684 C CA . ILE A 1 83 ? 10.687 -4.331 -15.083 1.00 87.25 83 ILE A CA 1
ATOM 685 C C . ILE A 1 83 ? 11.647 -4.896 -16.132 1.00 87.25 83 ILE A C 1
ATOM 687 O O . ILE A 1 83 ? 12.847 -4.987 -15.877 1.00 87.25 83 ILE A O 1
ATOM 691 N N . GLU A 1 84 ? 11.151 -5.244 -17.320 1.00 88.44 84 GLU A N 1
ATOM 692 C CA . GLU A 1 84 ? 11.969 -5.741 -18.428 1.00 88.44 84 GLU A CA 1
ATOM 693 C C . GLU A 1 84 ? 13.052 -4.725 -18.817 1.00 88.44 84 GLU A C 1
ATOM 695 O O . GLU A 1 84 ? 14.234 -5.072 -18.902 1.00 88.44 84 GLU A O 1
ATOM 700 N N . LYS A 1 85 ? 12.675 -3.451 -18.992 1.00 88.56 85 LYS A N 1
ATOM 701 C CA . LYS A 1 85 ? 13.627 -2.389 -19.340 1.00 88.56 85 LYS A CA 1
ATOM 702 C C . LYS A 1 85 ? 14.621 -2.096 -18.231 1.00 88.56 85 LYS A C 1
ATOM 704 O O . LYS A 1 85 ? 15.801 -1.931 -18.526 1.00 88.56 85 LYS A O 1
ATOM 709 N N . TRP A 1 86 ? 14.177 -2.069 -16.980 1.00 89.25 86 TRP A N 1
ATOM 710 C CA . TRP A 1 86 ? 15.064 -1.897 -15.836 1.00 89.25 86 TRP A CA 1
ATOM 711 C C . TRP A 1 86 ? 16.096 -3.022 -15.758 1.00 89.25 86 TRP A C 1
ATOM 713 O O . TRP A 1 86 ? 17.294 -2.753 -15.680 1.00 89.25 86 TRP A O 1
ATOM 723 N N . ARG A 1 87 ? 15.649 -4.278 -15.882 1.00 87.75 87 ARG A N 1
ATOM 724 C CA . ARG A 1 87 ? 16.536 -5.445 -15.910 1.00 87.75 87 ARG A CA 1
ATOM 725 C C . ARG A 1 87 ? 17.568 -5.321 -17.020 1.00 87.75 87 ARG A C 1
ATOM 727 O O . ARG A 1 87 ? 18.749 -5.450 -16.723 1.00 87.75 87 ARG A O 1
ATOM 734 N N . TYR A 1 88 ? 17.149 -4.995 -18.244 1.00 86.31 88 TYR A N 1
ATOM 735 C CA . TYR A 1 88 ? 18.056 -4.785 -19.376 1.00 86.31 88 TYR A CA 1
ATOM 736 C C . TYR A 1 88 ? 19.093 -3.688 -19.104 1.00 86.31 88 TYR A C 1
ATOM 738 O O . TYR A 1 88 ? 20.292 -3.938 -19.204 1.00 86.31 88 TYR A O 1
ATOM 746 N N . LEU A 1 89 ? 18.650 -2.492 -18.711 1.00 84.81 89 LEU A N 1
ATOM 747 C CA . LEU A 1 89 ? 19.540 -1.352 -18.477 1.00 84.81 89 LEU A CA 1
ATOM 748 C C . LEU A 1 89 ? 20.477 -1.572 -17.288 1.00 84.81 89 LEU A C 1
ATOM 750 O O . LEU A 1 89 ? 21.557 -1.006 -17.261 1.00 84.81 89 LEU A O 1
ATOM 754 N N . SER A 1 90 ? 20.095 -2.408 -16.324 1.00 81.94 90 SER A N 1
ATOM 755 C CA . SER A 1 90 ? 20.943 -2.766 -15.183 1.00 81.94 90 SER A CA 1
ATOM 756 C C . SER A 1 90 ? 22.007 -3.832 -15.496 1.00 81.94 90 SER A C 1
ATOM 758 O O . SER A 1 90 ? 22.788 -4.190 -14.612 1.00 81.94 90 SER A O 1
ATOM 760 N N . THR A 1 91 ? 22.058 -4.350 -16.731 1.00 80.50 91 THR A N 1
ATOM 761 C CA . THR A 1 91 ? 23.087 -5.310 -17.159 1.00 80.50 91 THR A CA 1
ATOM 762 C C . THR A 1 91 ? 24.393 -4.622 -17.544 1.00 80.50 91 THR A C 1
ATOM 764 O O . THR A 1 91 ? 24.414 -3.475 -17.986 1.00 80.50 91 THR A O 1
ATOM 767 N N . LYS A 1 92 ? 25.512 -5.338 -17.398 1.00 68.00 92 LYS A N 1
ATOM 768 C CA . LYS A 1 92 ? 26.831 -4.827 -17.786 1.00 68.00 92 LYS A CA 1
ATOM 769 C C . LYS A 1 92 ? 26.896 -4.603 -19.301 1.00 68.00 92 LYS A C 1
ATOM 771 O O . LYS A 1 92 ? 27.478 -3.628 -19.757 1.00 68.00 92 LYS A O 1
ATOM 776 N N . GLU A 1 93 ? 26.277 -5.489 -20.063 1.00 68.88 93 GLU A N 1
ATOM 777 C CA . GLU A 1 93 ? 26.218 -5.478 -21.520 1.00 68.88 93 GLU A CA 1
ATOM 778 C C . GLU A 1 93 ? 25.611 -4.167 -22.042 1.00 68.88 93 GLU A C 1
ATOM 780 O O . GLU A 1 93 ? 26.245 -3.485 -22.845 1.00 68.88 93 GLU A O 1
ATOM 785 N N . ALA A 1 94 ? 24.474 -3.736 -21.483 1.00 65.94 94 ALA A N 1
ATOM 786 C CA . ALA A 1 94 ? 23.833 -2.470 -21.849 1.00 65.94 94 ALA A CA 1
ATOM 787 C C . ALA A 1 94 ? 24.706 -1.227 -21.579 1.00 65.94 94 ALA A C 1
ATOM 789 O O . ALA A 1 94 ? 24.543 -0.211 -22.248 1.00 65.94 94 ALA A O 1
ATOM 790 N N . PHE A 1 95 ? 25.630 -1.293 -20.614 1.00 63.53 95 PHE A N 1
ATOM 791 C CA . PHE A 1 95 ? 26.507 -0.172 -20.257 1.00 63.53 95 PHE A CA 1
ATOM 792 C C . PHE A 1 95 ? 27.819 -0.112 -21.055 1.00 63.53 95 PHE A C 1
ATOM 794 O O . PHE A 1 95 ? 28.430 0.954 -21.105 1.00 63.53 95 PHE A O 1
ATOM 801 N N . PHE A 1 96 ? 28.282 -1.216 -21.655 1.00 66.94 96 PHE A N 1
ATOM 802 C CA . PHE A 1 96 ? 29.604 -1.278 -22.302 1.00 66.94 96 PHE A CA 1
ATOM 803 C C . PHE A 1 96 ? 29.579 -1.482 -23.829 1.00 66.94 96 PHE A C 1
ATOM 805 O O . PHE A 1 96 ? 30.641 -1.365 -24.446 1.00 66.94 96 PHE A O 1
ATOM 812 N N . GLU A 1 97 ? 28.415 -1.691 -24.463 1.00 57.34 97 GLU A N 1
ATOM 813 C CA . GLU A 1 97 ? 28.285 -1.779 -25.935 1.00 57.34 97 GLU A CA 1
ATOM 814 C C . GLU A 1 97 ? 28.806 -0.532 -26.686 1.00 57.34 97 GLU A C 1
ATOM 816 O O . GLU A 1 97 ? 29.271 -0.645 -27.819 1.00 57.34 97 GLU A O 1
ATOM 821 N N . GLU A 1 98 ? 28.822 0.647 -26.056 1.00 52.16 98 GLU A N 1
ATOM 822 C CA . GLU A 1 98 ? 29.290 1.894 -26.688 1.00 52.16 98 GLU A CA 1
ATOM 823 C C . GLU A 1 98 ? 30.818 2.104 -26.593 1.00 52.16 98 GLU A C 1
ATOM 825 O O . GLU A 1 98 ? 31.385 2.938 -27.295 1.00 52.16 98 GLU A O 1
ATOM 830 N N . THR A 1 99 ? 31.526 1.335 -25.755 1.00 52.22 99 THR A N 1
ATOM 831 C CA . THR A 1 99 ? 32.971 1.549 -25.513 1.00 52.22 99 THR A CA 1
ATOM 832 C C . THR A 1 99 ? 33.917 0.686 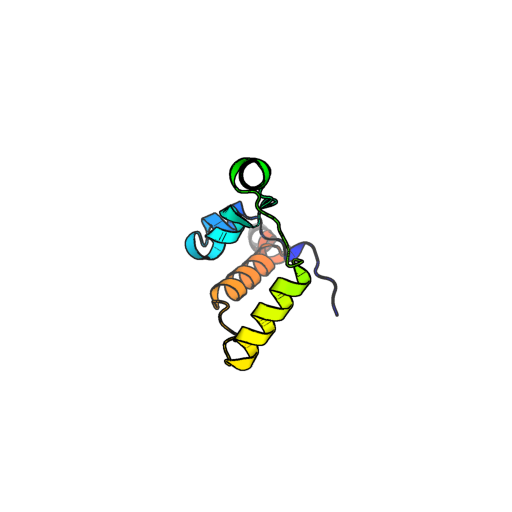-26.349 1.00 52.22 99 THR A C 1
ATOM 834 O O . THR A 1 99 ? 35.115 0.972 -26.365 1.00 52.22 99 THR A O 1
ATOM 837 N N . ASP A 1 100 ? 33.415 -0.320 -27.073 1.00 52.81 100 ASP A N 1
ATOM 838 C CA . ASP A 1 100 ? 34.265 -1.248 -27.843 1.00 52.81 100 ASP A CA 1
ATOM 839 C C . ASP A 1 100 ? 34.331 -0.930 -29.351 1.00 52.81 100 ASP A C 1
ATOM 841 O O . ASP A 1 100 ? 35.234 -1.377 -30.051 1.00 52.81 100 ASP A O 1
ATOM 845 N N . THR A 1 101 ? 33.441 -0.078 -29.870 1.00 53.84 101 THR A N 1
ATOM 846 C CA . THR A 1 101 ? 33.481 0.393 -31.271 1.00 53.84 101 THR A CA 1
ATOM 847 C C . THR A 1 101 ? 34.389 1.608 -31.491 1.00 53.84 101 THR A C 1
ATOM 849 O O . THR A 1 101 ? 34.669 1.960 -32.634 1.00 53.84 101 THR A O 1
ATOM 852 N N . ALA A 1 102 ? 34.903 2.230 -30.424 1.00 51.91 102 ALA A N 1
ATOM 853 C CA . ALA A 1 102 ? 35.802 3.388 -30.500 1.00 51.91 102 ALA A CA 1
ATOM 854 C C . ALA A 1 102 ? 37.305 3.030 -30.469 1.00 51.91 102 ALA A C 1
ATOM 856 O O . ALA A 1 102 ? 38.153 3.924 -30.429 1.00 51.91 102 ALA A O 1
ATOM 857 N N . ARG A 1 103 ? 37.663 1.737 -30.479 1.00 53.31 103 ARG A N 1
ATOM 858 C CA . ARG A 1 103 ? 39.051 1.265 -30.611 1.00 53.31 103 ARG A CA 1
ATOM 859 C C . ARG A 1 103 ? 39.202 0.376 -31.844 1.00 53.31 103 ARG A C 1
ATOM 861 O O . ARG A 1 103 ? 39.263 -0.846 -31.739 1.00 53.31 103 ARG A O 1
ATOM 868 N N . THR A 1 104 ? 39.298 0.984 -33.021 1.00 43.31 104 THR A N 1
ATOM 869 C CA . THR A 1 104 ? 39.945 0.367 -34.190 1.00 43.31 104 THR A CA 1
ATOM 870 C C . THR A 1 104 ? 40.614 1.436 -35.033 1.00 43.31 104 THR A C 1
ATOM 872 O O . THR A 1 104 ? 40.019 2.528 -35.166 1.00 43.31 104 THR A O 1
#